Protein AF-A0A5C9EPW8-F1 (afdb_monomer_lite)

Structure (mmCIF, N/CA/C/O backbone):
data_AF-A0A5C9EPW8-F1
#
_entry.id   AF-A0A5C9EPW8-F1
#
loop_
_atom_site.group_PDB
_atom_site.id
_atom_site.type_symbol
_atom_site.label_atom_id
_atom_site.label_alt_id
_atom_site.label_comp_id
_atom_site.label_asym_id
_atom_site.label_entity_id
_atom_site.label_seq_id
_atom_site.pdbx_PDB_ins_code
_atom_site.Cartn_x
_atom_site.Cartn_y
_atom_site.Cartn_z
_atom_site.occupancy
_atom_site.B_iso_or_equiv
_atom_site.auth_seq_id
_atom_site.auth_comp_id
_atom_site.auth_asym_id
_atom_site.auth_atom_id
_atom_site.pdbx_PDB_model_num
ATOM 1 N N . MET A 1 1 ? -35.204 -8.820 9.654 1.00 43.22 1 MET A N 1
ATOM 2 C CA . MET A 1 1 ? -34.013 -7.962 9.476 1.00 43.22 1 MET A CA 1
ATOM 3 C C . MET A 1 1 ? -32.838 -8.875 9.169 1.00 43.22 1 MET A C 1
ATOM 5 O O . MET A 1 1 ? -32.432 -9.630 10.043 1.00 43.22 1 MET A O 1
ATOM 9 N N . GLY A 1 2 ? -32.407 -8.935 7.906 1.00 54.31 2 GLY A N 1
ATOM 10 C CA . GLY A 1 2 ? -31.313 -9.817 7.490 1.00 54.31 2 GLY A CA 1
ATOM 11 C C . GLY A 1 2 ? -30.007 -9.382 8.147 1.00 54.31 2 GLY A C 1
ATOM 12 O O . GLY A 1 2 ? -29.703 -8.193 8.170 1.00 54.31 2 GLY A O 1
ATOM 13 N N . LYS A 1 3 ? -29.257 -10.325 8.724 1.00 59.38 3 LYS A N 1
ATOM 14 C CA . LYS A 1 3 ? -27.911 -10.048 9.230 1.00 59.38 3 LYS A CA 1
ATOM 15 C C . LYS A 1 3 ? -27.045 -9.636 8.037 1.00 59.38 3 LYS A C 1
ATOM 17 O O . LYS A 1 3 ? -26.898 -10.416 7.099 1.00 59.38 3 LYS A O 1
ATOM 22 N N . ASN A 1 4 ? -26.500 -8.421 8.063 1.00 68.56 4 ASN A N 1
ATOM 23 C CA . ASN A 1 4 ? -25.440 -8.027 7.141 1.00 68.56 4 ASN A CA 1
ATOM 24 C C . ASN A 1 4 ? -24.235 -8.942 7.402 1.00 68.56 4 ASN A C 1
ATOM 26 O O . ASN A 1 4 ? -23.519 -8.762 8.382 1.00 68.56 4 ASN A O 1
ATOM 30 N N . ASN A 1 5 ? -24.034 -9.943 6.547 1.00 75.19 5 ASN A N 1
ATOM 31 C CA . ASN A 1 5 ? -22.929 -10.899 6.637 1.00 75.19 5 ASN A CA 1
ATOM 32 C C . ASN A 1 5 ? -21.669 -10.344 5.954 1.00 75.19 5 ASN A C 1
ATOM 34 O O . ASN A 1 5 ? -21.104 -10.983 5.071 1.00 75.19 5 ASN A O 1
ATOM 38 N N . ILE A 1 6 ? -21.240 -9.138 6.332 1.00 87.50 6 ILE A N 1
ATOM 39 C CA . ILE A 1 6 ? -19.942 -8.616 5.901 1.00 87.50 6 ILE A CA 1
ATOM 40 C C . ILE A 1 6 ? -18.891 -9.173 6.864 1.00 87.50 6 ILE A C 1
ATOM 42 O O . ILE A 1 6 ? -18.940 -8.916 8.064 1.00 87.50 6 ILE A O 1
ATOM 46 N N . ASN A 1 7 ? -17.966 -9.973 6.340 1.00 91.00 7 ASN A N 1
ATOM 47 C CA . ASN A 1 7 ? -16.877 -10.596 7.087 1.00 91.00 7 ASN A CA 1
ATOM 48 C C . ASN A 1 7 ? -15.526 -10.294 6.416 1.00 91.00 7 ASN A C 1
ATOM 50 O O . ASN A 1 7 ? -15.465 -9.607 5.394 1.00 91.00 7 ASN A O 1
ATOM 54 N N . ILE A 1 8 ? -14.438 -10.810 6.989 1.00 91.69 8 ILE A N 1
ATOM 55 C CA . ILE A 1 8 ? -13.083 -10.565 6.481 1.00 91.69 8 ILE A CA 1
ATOM 56 C C . ILE A 1 8 ? -12.884 -11.069 5.042 1.00 91.69 8 ILE A C 1
ATOM 58 O O . ILE A 1 8 ? -12.244 -10.388 4.246 1.00 91.69 8 ILE A O 1
ATOM 62 N N . GLU A 1 9 ? -13.494 -12.200 4.677 1.00 94.25 9 GLU A N 1
ATOM 63 C CA . GLU A 1 9 ? -13.401 -12.766 3.326 1.00 94.25 9 GLU A CA 1
ATOM 64 C C . GLU A 1 9 ? -14.088 -11.878 2.287 1.00 94.25 9 GLU A C 1
ATOM 66 O O . GLU A 1 9 ? -13.581 -11.724 1.179 1.00 94.25 9 GLU A O 1
ATOM 71 N N . PHE A 1 10 ? -15.199 -11.229 2.644 1.00 95.19 10 PHE A N 1
ATOM 72 C CA . PHE A 1 10 ? -15.864 -10.273 1.759 1.00 95.19 10 PHE A CA 1
ATOM 73 C C . PHE A 1 10 ? -14.954 -9.077 1.444 1.00 95.19 10 PHE A C 1
ATOM 75 O O . PHE A 1 10 ? -14.789 -8.713 0.281 1.00 95.19 10 PHE A O 1
ATOM 82 N N . PHE A 1 11 ? -14.303 -8.500 2.460 1.00 94.56 11 PHE A N 1
ATOM 83 C CA . PHE A 1 11 ? -13.345 -7.410 2.256 1.00 94.56 11 PHE A CA 1
ATOM 84 C C . PHE A 1 11 ? -12.108 -7.861 1.478 1.00 94.56 11 PHE A C 1
ATOM 86 O O . PHE A 1 11 ? -11.679 -7.157 0.565 1.00 94.56 11 PHE A O 1
ATOM 93 N N . ARG A 1 12 ? -11.568 -9.050 1.775 1.00 95.88 12 ARG A N 1
ATOM 94 C CA . ARG A 1 12 ? -10.467 -9.634 1.000 1.00 95.88 12 ARG A CA 1
ATOM 95 C C . ARG A 1 12 ? -10.854 -9.783 -0.470 1.00 95.88 12 ARG A C 1
ATOM 97 O O . ARG A 1 12 ? -10.098 -9.365 -1.340 1.00 95.88 12 ARG A O 1
ATOM 104 N N . GLY A 1 13 ? -12.050 -10.306 -0.736 1.00 97.50 13 GLY A N 1
ATOM 105 C CA . GLY A 1 13 ? -12.609 -10.450 -2.078 1.00 97.50 13 GLY A CA 1
ATOM 106 C C . GLY A 1 13 ? -12.738 -9.120 -2.820 1.00 97.50 13 GLY A C 1
ATOM 107 O O . GLY A 1 13 ? -12.400 -9.056 -4.000 1.00 97.50 13 GLY A O 1
ATOM 108 N N . ILE A 1 14 ? -13.140 -8.044 -2.131 1.00 96.88 14 ILE A N 1
ATOM 109 C CA . ILE A 1 14 ? -13.138 -6.693 -2.709 1.00 96.88 14 ILE A CA 1
ATOM 110 C C . ILE A 1 14 ? -11.724 -6.318 -3.158 1.00 96.88 14 ILE A C 1
ATOM 112 O O . ILE A 1 14 ? -11.540 -6.012 -4.333 1.00 96.88 14 ILE A O 1
ATOM 116 N N . ILE A 1 15 ? -10.724 -6.393 -2.274 1.00 97.06 15 ILE A N 1
ATOM 117 C CA . ILE A 1 15 ? -9.348 -5.986 -2.606 1.00 97.06 15 ILE A CA 1
ATOM 118 C C . ILE A 1 15 ? -8.745 -6.845 -3.732 1.00 97.06 15 ILE A C 1
ATOM 120 O O . ILE A 1 15 ? -8.080 -6.324 -4.627 1.00 97.06 15 ILE A O 1
ATOM 124 N N . GLU A 1 16 ? -9.031 -8.148 -3.738 1.00 97.88 16 GLU A N 1
ATOM 125 C CA . GLU A 1 16 ? -8.640 -9.080 -4.806 1.00 97.88 16 GLU A CA 1
ATOM 126 C C . GLU A 1 16 ? -9.326 -8.784 -6.152 1.00 97.88 16 GLU A C 1
ATOM 128 O O . GLU A 1 16 ? -8.807 -9.149 -7.208 1.00 97.88 16 GLU A O 1
ATOM 133 N N . SER A 1 17 ? -10.487 -8.125 -6.143 1.00 97.44 17 SER A N 1
ATOM 134 C CA . SER A 1 17 ? -11.239 -7.784 -7.356 1.00 97.44 17 SER A CA 1
ATOM 135 C C . SER A 1 17 ? -10.865 -6.432 -7.973 1.00 97.44 17 SER A C 1
ATOM 137 O O . SER A 1 17 ? -11.150 -6.224 -9.152 1.00 97.44 17 SER A O 1
AT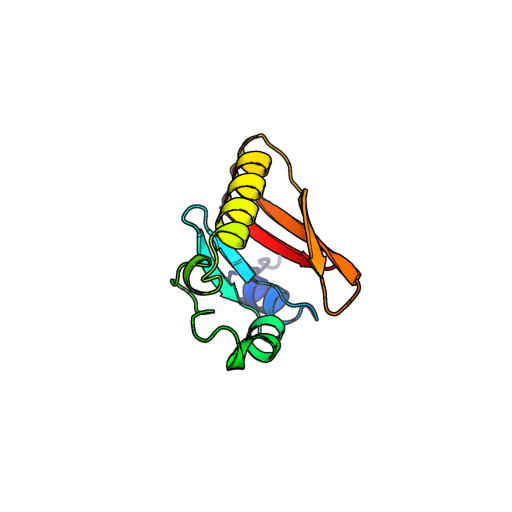OM 139 N N . ILE A 1 18 ? -10.218 -5.533 -7.219 1.00 96.38 18 ILE A N 1
ATOM 140 C CA . ILE A 1 18 ? -9.822 -4.202 -7.704 1.00 96.38 18 ILE A CA 1
ATOM 141 C C . ILE A 1 18 ? -8.783 -4.356 -8.825 1.00 96.38 18 ILE A C 1
ATOM 143 O O . ILE A 1 18 ? -7.719 -4.908 -8.548 1.00 96.38 18 ILE A O 1
ATOM 147 N N . PRO A 1 19 ? -9.031 -3.849 -10.051 1.00 95.06 19 PRO A N 1
ATOM 148 C CA . PRO A 1 19 ? -8.128 -3.979 -11.197 1.00 95.06 19 PRO A CA 1
ATOM 149 C C . PRO A 1 19 ? -6.959 -2.982 -11.140 1.00 95.06 19 PRO A C 1
ATOM 151 O O . PRO A 1 19 ? -6.744 -2.203 -12.063 1.00 95.06 19 PRO A O 1
ATOM 154 N N . ALA A 1 20 ? -6.234 -2.992 -10.026 1.00 93.12 20 ALA A N 1
ATOM 155 C CA . ALA A 1 20 ? -5.032 -2.208 -9.774 1.00 93.12 20 ALA A CA 1
ATOM 156 C C . ALA A 1 20 ? -4.119 -2.983 -8.819 1.00 93.12 20 ALA A C 1
A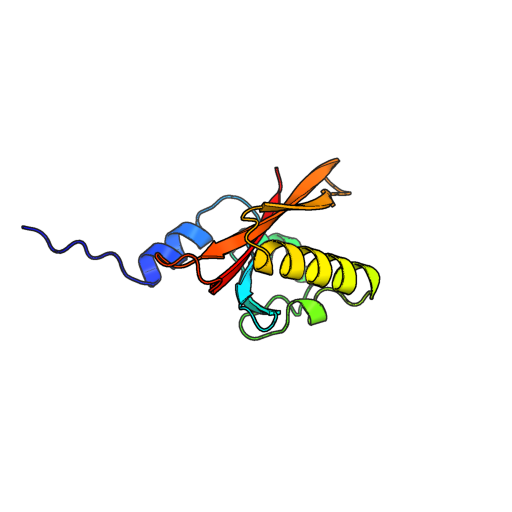TOM 158 O O . ALA A 1 20 ? -4.591 -3.832 -8.060 1.00 93.12 20 ALA A O 1
ATOM 159 N N . GLU A 1 21 ? -2.822 -2.702 -8.827 1.00 94.19 21 GLU A N 1
ATOM 160 C CA . GLU A 1 21 ? -1.870 -3.346 -7.929 1.00 94.19 21 GLU A CA 1
ATOM 161 C C . GLU A 1 21 ? -1.980 -2.768 -6.517 1.00 94.19 21 GLU A C 1
ATOM 163 O O . GLU A 1 21 ? -1.505 -1.668 -6.244 1.00 94.19 21 GLU A O 1
ATOM 168 N N . ILE A 1 22 ? -2.594 -3.528 -5.607 1.00 96.38 22 ILE A N 1
ATOM 169 C CA . ILE A 1 22 ? -2.792 -3.120 -4.213 1.00 96.38 22 ILE A CA 1
ATOM 170 C C . ILE A 1 22 ? -1.959 -4.006 -3.292 1.00 96.38 22 ILE A C 1
ATOM 172 O O . ILE A 1 22 ? -2.101 -5.234 -3.285 1.00 96.38 22 ILE A O 1
ATOM 176 N N . VAL A 1 23 ? -1.126 -3.366 -2.469 1.00 96.88 23 VAL A N 1
ATOM 177 C CA . VAL A 1 23 ? -0.348 -4.008 -1.403 1.00 96.88 23 VAL A CA 1
ATOM 178 C C . VAL A 1 23 ? -0.676 -3.319 -0.083 1.00 96.88 23 VAL A C 1
ATOM 180 O O . VAL A 1 23 ? -0.373 -2.144 0.094 1.00 96.88 23 VAL A O 1
ATOM 183 N N . ILE A 1 24 ? -1.314 -4.046 0.833 1.00 97.94 24 ILE A N 1
ATOM 184 C CA . ILE A 1 24 ? -1.685 -3.573 2.169 1.00 97.94 24 ILE A CA 1
ATOM 185 C C . ILE A 1 24 ? -0.576 -3.950 3.144 1.00 97.94 24 ILE A C 1
ATOM 187 O O . ILE A 1 24 ? -0.142 -5.104 3.186 1.00 97.94 24 ILE A O 1
ATOM 191 N N . ILE A 1 25 ? -0.131 -2.979 3.932 1.00 98.50 25 ILE A N 1
ATOM 192 C CA . ILE A 1 25 ? 1.036 -3.075 4.804 1.00 98.50 25 ILE A CA 1
ATOM 193 C C . ILE A 1 25 ? 0.657 -2.582 6.203 1.00 98.50 25 ILE A C 1
ATOM 195 O O . ILE A 1 25 ? -0.040 -1.578 6.338 1.00 98.50 25 ILE A O 1
ATOM 199 N N . ASP A 1 26 ? 1.093 -3.290 7.244 1.00 98.38 26 ASP A N 1
ATOM 200 C CA . ASP A 1 26 ? 0.860 -2.904 8.636 1.00 98.38 26 ASP A CA 1
ATOM 201 C C . ASP A 1 26 ? 1.823 -1.801 9.121 1.00 98.38 26 ASP A C 1
ATOM 203 O O . ASP A 1 26 ? 2.767 -1.389 8.442 1.00 98.38 26 ASP A O 1
ATOM 207 N N . ASN A 1 27 ? 1.610 -1.343 10.353 1.00 98.00 27 ASN A N 1
ATOM 208 C CA . ASN A 1 27 ? 2.451 -0.332 11.002 1.00 98.00 27 ASN A CA 1
ATOM 209 C C . ASN A 1 27 ? 3.901 -0.779 11.275 1.00 98.00 27 ASN A C 1
ATOM 211 O O . ASN A 1 27 ? 4.740 0.058 11.601 1.00 98.00 27 ASN A O 1
ATOM 215 N N . ASN A 1 28 ? 4.199 -2.078 11.165 1.00 97.81 28 ASN A N 1
ATOM 216 C CA . ASN A 1 28 ? 5.544 -2.648 11.280 1.00 97.81 28 ASN A CA 1
ATOM 217 C C . ASN A 1 28 ? 6.174 -2.900 9.901 1.00 97.81 28 ASN A C 1
ATOM 219 O O . ASN A 1 28 ? 7.166 -3.627 9.795 1.00 97.81 28 ASN A O 1
ATOM 223 N N . HIS A 1 29 ? 5.596 -2.325 8.844 1.00 97.56 29 HIS A N 1
ATOM 224 C CA . HIS A 1 29 ? 6.036 -2.479 7.465 1.00 97.56 29 HIS A CA 1
ATOM 225 C C . HIS A 1 29 ? 6.007 -3.932 6.970 1.00 97.56 29 HIS A C 1
ATOM 227 O O . HIS A 1 29 ? 6.820 -4.314 6.120 1.00 97.56 29 HIS A O 1
ATOM 233 N N . LYS A 1 30 ? 5.086 -4.752 7.492 1.00 98.19 30 LYS A N 1
ATOM 234 C CA . LYS A 1 30 ? 4.825 -6.120 7.032 1.00 98.19 30 LYS A CA 1
ATOM 235 C C . LYS A 1 30 ? 3.630 -6.161 6.098 1.00 98.19 30 LYS A C 1
ATOM 237 O O . LYS A 1 30 ? 2.600 -5.547 6.353 1.00 98.19 30 LYS A O 1
ATOM 242 N N . ILE A 1 31 ? 3.761 -6.926 5.025 1.00 98.12 31 ILE A N 1
ATOM 243 C CA . ILE A 1 31 ? 2.702 -7.126 4.042 1.00 98.12 31 ILE A CA 1
ATOM 244 C C . ILE A 1 31 ? 1.581 -7.933 4.700 1.00 98.12 31 ILE A C 1
ATOM 246 O O . ILE A 1 31 ? 1.800 -9.054 5.157 1.00 98.12 31 ILE A O 1
ATOM 250 N N . LEU A 1 32 ? 0.378 -7.370 4.728 1.00 97.38 32 LEU A N 1
ATOM 251 C CA . LEU A 1 32 ? -0.840 -8.058 5.151 1.00 97.38 32 LEU A CA 1
ATOM 252 C C . LEU A 1 32 ? -1.515 -8.760 3.977 1.00 97.38 32 LEU A C 1
ATOM 254 O O . LEU A 1 32 ? -2.048 -9.850 4.144 1.00 97.38 32 LEU A O 1
ATOM 258 N N . LEU A 1 33 ? -1.493 -8.132 2.799 1.00 97.31 33 LEU A N 1
ATOM 259 C CA . LEU A 1 33 ? -2.074 -8.671 1.575 1.00 97.31 33 LEU A CA 1
ATOM 260 C C . LEU A 1 33 ? -1.444 -8.003 0.354 1.00 97.31 33 LEU A C 1
ATOM 262 O O . LEU A 1 33 ? -1.301 -6.786 0.321 1.00 97.31 33 LEU A O 1
ATOM 266 N N . ALA A 1 34 ? -1.135 -8.787 -0.673 1.00 96.94 34 ALA A N 1
ATOM 267 C CA . ALA A 1 34 ? -0.898 -8.293 -2.025 1.00 96.94 34 ALA A CA 1
ATOM 268 C C . ALA A 1 34 ? -1.955 -8.922 -2.934 1.00 96.94 34 ALA A C 1
ATOM 270 O O . ALA A 1 34 ? -2.067 -10.151 -2.983 1.00 96.94 34 ALA A O 1
ATOM 271 N N . ASN A 1 35 ? -2.753 -8.098 -3.611 1.00 97.38 35 ASN A N 1
ATOM 272 C CA . ASN A 1 35 ? -3.840 -8.614 -4.435 1.00 97.38 35 ASN A CA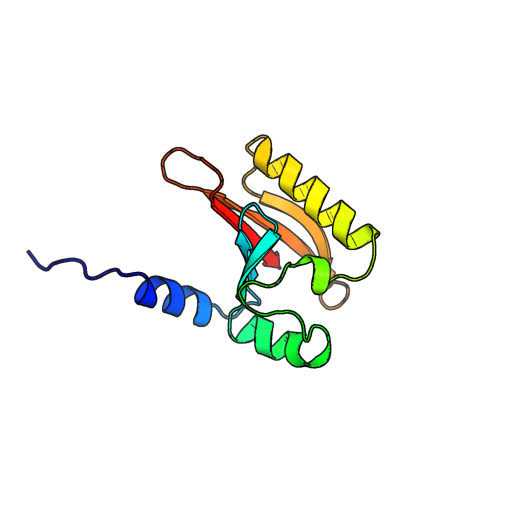 1
ATOM 273 C C . ASN A 1 35 ? -3.311 -9.345 -5.681 1.00 97.38 35 ASN A C 1
ATOM 275 O O . ASN A 1 35 ? -2.120 -9.299 -6.002 1.00 97.38 35 ASN A O 1
ATOM 279 N N . LYS A 1 36 ? -4.188 -10.062 -6.391 1.00 97.06 36 LYS A N 1
ATOM 280 C CA . LYS A 1 36 ? -3.811 -10.845 -7.576 1.00 97.06 36 LYS A CA 1
ATOM 281 C C . LYS A 1 36 ? -3.074 -10.014 -8.629 1.00 97.06 36 LYS A C 1
ATOM 283 O O . LYS A 1 36 ? -2.063 -10.484 -9.129 1.00 97.06 36 LYS A O 1
ATOM 288 N N . PHE A 1 37 ? -3.487 -8.768 -8.866 1.00 96.38 37 PHE A N 1
ATOM 289 C CA . PHE A 1 37 ? -2.851 -7.888 -9.849 1.00 96.38 37 PHE A CA 1
ATOM 290 C C . PHE A 1 37 ? -1.421 -7.514 -9.437 1.00 96.38 37 PHE A C 1
ATOM 292 O O . PHE A 1 37 ? -0.499 -7.640 -10.241 1.00 96.38 37 PHE A O 1
ATOM 299 N N . ALA A 1 38 ? -1.198 -7.158 -8.165 1.00 95.25 38 ALA A N 1
ATOM 300 C CA . ALA A 1 38 ? 0.146 -6.907 -7.645 1.00 95.25 38 ALA A CA 1
ATOM 301 C C . ALA A 1 38 ? 1.031 -8.163 -7.725 1.00 95.25 38 ALA A C 1
ATOM 303 O O . ALA A 1 38 ? 2.181 -8.093 -8.158 1.00 95.25 38 ALA A O 1
ATOM 304 N N . ARG A 1 39 ? 0.499 -9.331 -7.344 1.00 95.44 39 ARG A N 1
ATOM 305 C CA . ARG A 1 39 ? 1.244 -10.599 -7.412 1.00 95.44 39 ARG A CA 1
ATOM 306 C C . ARG A 1 39 ? 1.598 -10.987 -8.843 1.00 95.44 39 ARG A C 1
ATOM 308 O O . ARG A 1 39 ? 2.717 -11.428 -9.073 1.00 95.44 39 ARG A O 1
ATOM 315 N N . GLU A 1 40 ? 0.680 -10.820 -9.789 1.00 95.25 40 GLU A N 1
ATOM 316 C CA . GLU A 1 40 ? 0.917 -11.096 -11.208 1.00 95.25 40 GLU A CA 1
ATOM 317 C C . GLU A 1 40 ? 2.010 -10.176 -11.761 1.00 95.25 40 GLU A C 1
ATOM 319 O O . GLU A 1 40 ? 3.020 -10.675 -12.272 1.00 95.25 40 GLU A O 1
ATOM 324 N N . LYS A 1 41 ? 1.873 -8.856 -11.567 1.00 92.69 41 LYS A N 1
ATOM 325 C CA . LYS A 1 41 ? 2.835 -7.855 -12.050 1.00 92.69 41 LYS A CA 1
ATOM 326 C C . LYS A 1 41 ? 4.236 -8.056 -11.475 1.00 92.69 41 LYS A C 1
ATOM 328 O O . LYS A 1 41 ? 5.221 -8.015 -12.209 1.00 92.69 41 LYS A O 1
ATOM 333 N N . TYR A 1 42 ? 4.337 -8.283 -10.167 1.00 91.69 42 TYR A N 1
ATOM 334 C CA . TYR A 1 42 ? 5.622 -8.319 -9.465 1.00 91.69 42 TYR A CA 1
ATOM 335 C C . TYR A 1 42 ? 6.173 -9.733 -9.229 1.00 91.69 42 TYR A C 1
ATOM 337 O O . TYR A 1 42 ? 7.211 -9.883 -8.582 1.00 91.69 42 TYR A O 1
ATOM 345 N N . SER A 1 43 ? 5.525 -10.768 -9.776 1.00 89.62 43 SER A N 1
ATOM 346 C CA . SER A 1 43 ? 5.885 -12.188 -9.607 1.00 89.62 43 SER A CA 1
ATOM 347 C C . SER A 1 43 ? 7.373 -12.482 -9.837 1.00 89.62 43 SER A C 1
ATOM 349 O O . SER A 1 43 ? 7.991 -13.207 -9.057 1.00 89.62 43 SER A O 1
ATOM 351 N N . ASN A 1 44 ? 7.961 -11.881 -10.873 1.00 89.19 44 ASN A N 1
ATOM 352 C CA . ASN A 1 44 ? 9.362 -12.092 -11.245 1.00 89.19 44 ASN A CA 1
ATOM 353 C C . ASN A 1 44 ? 10.328 -11.109 -10.568 1.00 89.19 44 ASN A C 1
ATOM 355 O O . ASN A 1 44 ? 11.471 -11.461 -10.283 1.00 89.19 44 ASN A O 1
ATOM 359 N N . SER A 1 45 ? 9.893 -9.870 -10.328 1.00 87.56 45 SER A N 1
ATOM 360 C CA . SER A 1 45 ? 10.763 -8.784 -9.862 1.00 87.56 45 SER A CA 1
ATOM 361 C C . SER A 1 45 ? 10.821 -8.657 -8.338 1.00 87.56 45 SER A C 1
ATOM 363 O O . SER A 1 45 ? 11.795 -8.126 -7.810 1.00 87.56 45 SER A O 1
ATOM 365 N N . SER A 1 46 ? 9.819 -9.168 -7.617 1.00 89.75 46 SER A N 1
ATOM 366 C CA . SER A 1 46 ? 9.721 -9.089 -6.155 1.00 89.75 46 SER A CA 1
ATOM 367 C C . SER A 1 46 ? 9.283 -10.427 -5.547 1.00 89.75 46 SER A C 1
ATOM 369 O O . SER A 1 46 ? 8.182 -10.541 -5.010 1.00 89.75 46 SER A O 1
ATOM 371 N N . PRO A 1 47 ? 10.155 -11.454 -5.530 1.00 89.06 47 PRO A N 1
ATOM 372 C CA . PRO A 1 47 ? 9.826 -12.769 -4.963 1.00 89.06 47 PRO A CA 1
ATOM 373 C C . PRO A 1 47 ? 9.474 -12.728 -3.464 1.00 89.06 47 PRO A C 1
ATOM 375 O O . PRO A 1 47 ? 8.896 -13.683 -2.938 1.00 89.06 47 PRO A O 1
ATOM 378 N N . GLN A 1 48 ? 9.828 -11.632 -2.782 1.00 93.38 48 GLN A N 1
ATOM 379 C CA . GLN A 1 48 ? 9.536 -11.373 -1.372 1.00 93.38 48 GLN A CA 1
ATOM 380 C C . GLN A 1 48 ? 8.163 -10.730 -1.128 1.00 93.38 48 GLN A C 1
ATOM 382 O O . GLN A 1 48 ? 7.805 -10.563 0.038 1.00 93.38 48 GLN A O 1
ATOM 387 N N . LEU A 1 49 ? 7.391 -10.413 -2.178 1.00 95.00 49 LEU A N 1
ATOM 388 C CA . LEU A 1 49 ? 6.032 -9.874 -2.075 1.00 95.00 49 LEU A CA 1
ATOM 389 C C . LEU A 1 49 ? 5.064 -10.968 -1.596 1.00 95.00 49 LEU A C 1
ATOM 391 O O . LEU A 1 49 ? 4.365 -11.611 -2.378 1.00 95.00 49 LEU A O 1
ATOM 395 N N . ARG A 1 50 ? 5.091 -11.233 -0.290 1.00 93.75 50 ARG A N 1
ATOM 396 C CA . ARG A 1 50 ? 4.342 -12.299 0.383 1.00 93.75 50 ARG A CA 1
ATOM 397 C C . ARG A 1 50 ? 3.844 -11.800 1.730 1.00 93.75 50 ARG A C 1
ATOM 399 O O . ARG A 1 50 ? 4.524 -11.018 2.387 1.00 93.75 50 ARG A O 1
ATOM 406 N N . GLU A 1 51 ? 2.678 -12.278 2.148 1.00 95.94 51 GLU A N 1
ATOM 407 C CA . GLU A 1 51 ? 2.108 -11.943 3.455 1.00 95.94 51 GLU A CA 1
ATOM 408 C C . GLU A 1 51 ? 3.087 -12.314 4.589 1.00 95.94 51 GLU A C 1
ATOM 410 O O . GLU A 1 51 ? 3.750 -13.351 4.546 1.00 95.94 51 GLU A O 1
ATOM 415 N N . GLY A 1 52 ? 3.218 -11.432 5.580 1.00 96.81 52 GLY A N 1
ATOM 416 C CA . GLY A 1 52 ? 4.137 -11.555 6.714 1.00 96.81 52 GLY A CA 1
ATOM 417 C C . GLY A 1 52 ? 5.562 -11.048 6.461 1.00 96.81 52 GLY A C 1
ATOM 418 O O . GLY A 1 52 ? 6.249 -10.684 7.422 1.00 96.81 52 GLY A O 1
ATOM 419 N N . ASN A 1 53 ? 6.004 -10.961 5.203 1.00 97.00 53 ASN A N 1
ATOM 420 C CA . ASN A 1 53 ? 7.307 -10.387 4.874 1.00 97.00 53 ASN A CA 1
ATOM 421 C C . ASN A 1 53 ? 7.306 -8.867 5.040 1.00 97.00 53 ASN A C 1
ATOM 423 O O . ASN A 1 53 ? 6.285 -8.204 4.865 1.00 97.00 53 ASN A O 1
ATOM 427 N N . SER A 1 54 ? 8.480 -8.297 5.317 1.00 96.50 54 SER A N 1
ATOM 428 C CA . SER A 1 54 ? 8.637 -6.845 5.282 1.00 96.50 54 SER A CA 1
ATOM 429 C C . SER A 1 54 ? 8.604 -6.325 3.844 1.00 96.50 54 SER A C 1
ATOM 431 O O . SER A 1 54 ? 9.275 -6.881 2.971 1.00 96.50 54 SER A O 1
ATOM 433 N N . ILE A 1 55 ? 7.908 -5.211 3.602 1.00 95.38 55 ILE A N 1
ATOM 434 C CA . ILE A 1 55 ? 7.935 -4.525 2.301 1.00 95.38 55 ILE A CA 1
ATOM 435 C C . ILE A 1 55 ? 9.360 -4.090 1.922 1.00 95.38 55 ILE A C 1
ATOM 437 O O . ILE A 1 55 ? 9.743 -4.123 0.755 1.00 95.38 55 ILE A O 1
ATOM 441 N N . PHE A 1 56 ? 10.211 -3.801 2.910 1.00 95.31 56 PHE A N 1
ATOM 442 C CA . PHE A 1 56 ? 11.617 -3.462 2.694 1.00 95.31 56 PHE A CA 1
ATOM 443 C C . PHE A 1 56 ? 12.443 -4.618 2.116 1.00 95.31 56 PHE A C 1
ATOM 445 O O . PHE A 1 56 ? 13.469 -4.376 1.486 1.00 95.31 56 PHE A O 1
ATOM 452 N N . ALA A 1 57 ? 11.986 -5.869 2.250 1.00 92.44 57 ALA A N 1
ATOM 453 C CA . ALA A 1 57 ? 12.608 -7.006 1.572 1.00 92.44 57 ALA A CA 1
ATOM 454 C C . ALA A 1 57 ? 12.339 -7.006 0.053 1.00 92.44 57 ALA A C 1
ATOM 456 O O . ALA A 1 57 ? 13.098 -7.619 -0.702 1.00 92.44 57 ALA A O 1
ATOM 457 N N . CYS A 1 58 ? 11.285 -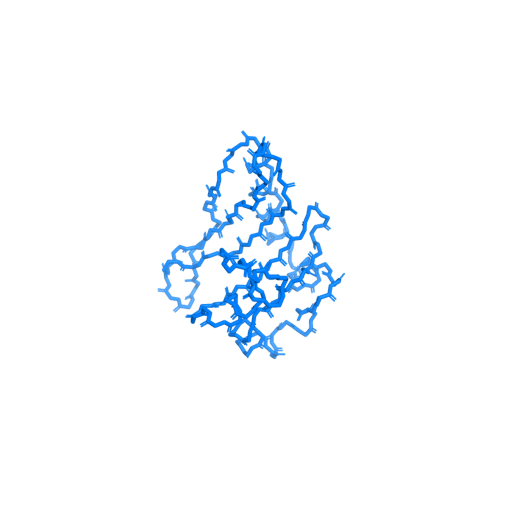6.314 -0.398 1.00 89.94 58 CYS A N 1
ATOM 458 C CA . CYS A 1 58 ? 10.968 -6.121 -1.816 1.00 89.94 58 CYS A CA 1
ATOM 459 C C . CYS A 1 58 ? 11.780 -4.969 -2.430 1.00 89.94 58 CYS A C 1
ATOM 461 O O . CYS A 1 58 ? 12.161 -5.032 -3.595 1.00 89.94 58 CYS A O 1
ATOM 463 N N . HIS A 1 59 ? 12.128 -3.953 -1.638 1.00 85.94 59 HIS A N 1
ATOM 464 C CA . HIS A 1 59 ? 12.902 -2.799 -2.094 1.00 85.94 59 HIS A CA 1
ATOM 465 C C . HIS A 1 59 ? 14.328 -2.857 -1.555 1.00 85.94 59 HIS A C 1
ATOM 467 O O . HIS A 1 59 ? 14.576 -2.429 -0.447 1.00 85.94 59 HIS A O 1
ATOM 473 N N . LYS A 1 60 ? 15.310 -3.353 -2.308 1.00 82.38 60 LYS A N 1
ATOM 474 C CA . LYS A 1 60 ? 16.677 -3.523 -1.764 1.00 82.38 60 LYS A CA 1
ATOM 475 C C . LYS A 1 60 ? 17.518 -2.241 -1.689 1.00 82.38 60 LYS A C 1
ATOM 477 O O . LYS A 1 60 ? 18.640 -2.294 -1.197 1.00 82.38 60 LYS A O 1
ATOM 482 N N . ASN A 1 61 ? 17.021 -1.120 -2.209 1.00 90.19 61 ASN A N 1
ATOM 483 C CA . ASN A 1 61 ? 17.762 0.139 -2.231 1.00 90.19 61 ASN A CA 1
ATOM 484 C C . ASN A 1 61 ? 17.309 1.080 -1.098 1.00 90.19 61 ASN A C 1
ATOM 486 O O . ASN A 1 61 ? 16.126 1.152 -0.760 1.00 90.19 61 ASN A O 1
ATOM 490 N N . GLU A 1 62 ? 18.264 1.825 -0.546 1.00 92.75 62 GLU A N 1
ATOM 491 C CA . GLU A 1 62 ? 18.059 2.724 0.597 1.00 92.75 62 GLU A CA 1
ATOM 492 C C . GLU A 1 62 ? 17.124 3.898 0.271 1.00 92.75 62 GLU A C 1
ATOM 494 O O . GLU A 1 62 ? 16.317 4.316 1.099 1.00 92.75 62 GLU A O 1
ATOM 499 N N . LYS A 1 63 ? 17.153 4.389 -0.974 1.00 93.50 63 LYS A N 1
ATOM 500 C CA . LYS A 1 63 ? 16.285 5.486 -1.421 1.00 93.50 63 LYS A CA 1
ATOM 501 C C . LYS A 1 63 ? 14.803 5.118 -1.296 1.00 93.50 63 LYS A C 1
ATOM 503 O O . LYS A 1 63 ? 14.024 5.909 -0.775 1.00 93.50 63 LYS A O 1
ATOM 508 N N . SER A 1 64 ? 14.412 3.923 -1.734 1.00 91.81 64 SER A N 1
ATOM 509 C CA . SER A 1 64 ? 13.044 3.411 -1.610 1.00 91.81 64 SER A CA 1
ATOM 510 C C . SER A 1 64 ? 12.637 3.242 -0.146 1.00 91.81 64 SER A C 1
ATOM 512 O O . SER A 1 64 ? 11.511 3.578 0.211 1.00 91.81 64 SER A O 1
ATOM 514 N N . HIS A 1 65 ? 13.550 2.787 0.720 1.00 94.88 65 HIS A N 1
ATOM 515 C CA . HIS A 1 65 ? 13.284 2.692 2.161 1.00 94.88 65 HIS A CA 1
ATOM 516 C C . HIS A 1 65 ? 12.997 4.059 2.769 1.00 94.88 65 HIS A C 1
ATOM 518 O O . HIS A 1 65 ? 12.010 4.206 3.487 1.00 94.88 65 HIS A O 1
ATOM 524 N N . GLN A 1 66 ? 13.832 5.054 2.464 1.00 96.56 66 GLN A N 1
ATOM 525 C CA . GLN A 1 66 ? 13.673 6.408 2.984 1.00 96.56 66 GLN A CA 1
ATOM 526 C C . GLN A 1 66 ? 12.365 7.040 2.509 1.00 96.56 66 GLN A C 1
ATOM 528 O O . GLN A 1 66 ? 11.675 7.704 3.276 1.00 96.56 66 GLN A O 1
ATOM 533 N N . ILE A 1 67 ? 12.012 6.813 1.246 1.00 95.94 67 ILE A N 1
ATOM 534 C CA . ILE A 1 67 ? 10.765 7.278 0.649 1.00 95.94 67 ILE A CA 1
ATOM 535 C C . ILE A 1 67 ? 9.547 6.717 1.407 1.00 95.94 67 ILE A C 1
ATOM 537 O O . ILE A 1 67 ? 8.682 7.490 1.821 1.00 95.94 67 ILE A O 1
ATOM 541 N N . ILE A 1 68 ? 9.504 5.399 1.639 1.00 96.38 68 ILE A N 1
ATOM 542 C CA . ILE A 1 68 ? 8.414 4.750 2.385 1.00 96.38 68 ILE A CA 1
ATOM 543 C C . ILE A 1 68 ? 8.359 5.273 3.825 1.00 96.38 68 ILE A C 1
ATOM 545 O O . ILE A 1 68 ? 7.283 5.621 4.306 1.00 96.38 68 ILE A O 1
ATOM 549 N N . GLN A 1 69 ? 9.505 5.372 4.507 1.00 97.31 69 GLN A N 1
ATOM 550 C CA . GLN A 1 69 ? 9.574 5.857 5.890 1.00 97.31 69 GLN A CA 1
ATOM 551 C C . GLN A 1 69 ? 9.105 7.310 6.016 1.00 97.31 69 GLN A C 1
ATOM 553 O O . GLN A 1 69 ? 8.268 7.610 6.863 1.00 97.31 69 GLN A O 1
ATOM 558 N N . ASN A 1 70 ? 9.564 8.198 5.130 1.00 98.06 70 ASN A N 1
ATOM 559 C CA . ASN A 1 70 ? 9.139 9.597 5.116 1.00 98.06 70 ASN A CA 1
ATOM 560 C C . ASN A 1 70 ? 7.627 9.716 4.898 1.00 98.06 70 ASN A C 1
ATOM 562 O O . ASN A 1 70 ? 6.956 10.469 5.600 1.00 98.06 70 ASN A O 1
ATOM 566 N N . ALA A 1 71 ? 7.076 8.961 3.945 1.00 98.19 71 ALA A N 1
ATOM 567 C CA . ALA A 1 71 ? 5.641 8.966 3.693 1.00 98.19 71 ALA A CA 1
ATOM 568 C C . ALA A 1 71 ? 4.845 8.399 4.883 1.00 98.19 71 ALA A C 1
ATOM 570 O O . ALA A 1 71 ? 3.796 8.941 5.238 1.00 98.19 71 ALA A O 1
ATOM 571 N N . TYR A 1 72 ? 5.371 7.368 5.548 1.00 98.31 72 TYR A N 1
ATOM 572 C CA . TYR A 1 72 ? 4.781 6.812 6.762 1.00 98.31 72 TYR A CA 1
ATOM 573 C C . TYR A 1 72 ? 4.771 7.821 7.926 1.00 98.31 72 TYR A C 1
ATOM 575 O O . TYR A 1 72 ? 3.757 7.991 8.606 1.00 98.31 72 TYR A O 1
ATOM 583 N N . ASP A 1 73 ? 5.860 8.563 8.126 1.00 98.38 73 ASP A N 1
ATOM 584 C CA . ASP A 1 73 ? 5.925 9.624 9.136 1.00 98.38 73 ASP A CA 1
ATOM 585 C C . ASP A 1 73 ? 4.938 10.762 8.860 1.00 98.38 73 ASP A C 1
ATOM 587 O O . ASP A 1 73 ? 4.355 11.330 9.786 1.00 98.38 73 ASP A O 1
ATOM 591 N N . GLU A 1 74 ? 4.693 11.076 7.592 1.00 98.56 74 GLU A N 1
ATOM 592 C CA . GLU A 1 74 ? 3.698 12.067 7.200 1.00 98.56 74 GLU A CA 1
ATOM 593 C C . GLU A 1 74 ? 2.259 11.600 7.477 1.00 98.56 74 GLU A C 1
ATOM 595 O O . GLU A 1 74 ? 1.446 12.394 7.962 1.00 98.56 74 GLU A O 1
ATOM 600 N N . ILE A 1 75 ? 1.931 10.318 7.268 1.00 98.25 75 ILE A N 1
ATOM 601 C CA . ILE A 1 75 ? 0.610 9.811 7.670 1.00 98.25 75 ILE A CA 1
ATOM 602 C C . ILE A 1 75 ? 0.473 9.709 9.191 1.00 98.25 75 ILE A C 1
ATOM 604 O O . ILE A 1 75 ? -0.604 9.991 9.719 1.00 98.25 75 ILE A O 1
ATOM 608 N N . LYS A 1 76 ? 1.556 9.428 9.930 1.00 97.44 76 LYS A N 1
ATOM 609 C CA . LYS A 1 76 ? 1.581 9.524 11.403 1.00 97.44 76 LYS A CA 1
ATOM 610 C C . LYS A 1 76 ? 1.240 10.919 11.914 1.00 97.44 76 LYS A C 1
ATOM 612 O O . LYS A 1 76 ? 0.617 11.039 12.963 1.00 97.44 76 LYS A O 1
ATOM 617 N N . LYS A 1 77 ? 1.571 11.965 11.154 1.00 97.38 77 LYS A N 1
ATOM 618 C CA . LYS A 1 77 ? 1.180 13.357 11.443 1.00 97.38 77 LYS A CA 1
ATOM 619 C C . LYS A 1 77 ? -0.268 13.685 11.052 1.00 97.38 77 LYS A C 1
ATOM 621 O O . LYS A 1 77 ? -0.686 14.831 11.171 1.00 97.38 77 LYS A O 1
ATOM 626 N N . GLY A 1 78 ? -1.039 12.700 10.590 1.00 96.50 78 GLY A N 1
ATOM 627 C CA . GLY A 1 78 ? -2.468 12.835 10.307 1.00 96.50 78 GLY A CA 1
ATOM 628 C C . GLY A 1 78 ? -2.826 12.990 8.830 1.00 96.50 78 GLY A C 1
ATOM 629 O O . GLY A 1 78 ? -4.011 13.118 8.528 1.00 96.50 78 GLY A O 1
ATOM 630 N N . LYS A 1 79 ? -1.855 12.948 7.904 1.00 98.00 79 LYS A N 1
ATOM 631 C CA . LYS A 1 79 ? -2.170 12.918 6.467 1.00 98.00 79 LYS A CA 1
ATOM 632 C C . LYS A 1 79 ? -2.831 11.591 6.089 1.00 98.00 79 LYS A C 1
ATOM 634 O O . LYS A 1 79 ? -2.481 10.539 6.621 1.00 98.00 79 LYS A O 1
ATOM 639 N N . ASP A 1 80 ? -3.773 11.645 5.154 1.00 97.62 80 ASP A N 1
ATOM 640 C CA . ASP A 1 80 ? -4.470 10.452 4.647 1.00 97.62 80 ASP A CA 1
ATOM 641 C C . ASP A 1 80 ? -3.879 9.954 3.319 1.00 97.62 80 ASP A C 1
ATOM 643 O O . ASP A 1 80 ? -3.959 8.770 3.005 1.00 97.62 80 ASP A O 1
ATOM 647 N N . ARG A 1 81 ? -3.234 10.848 2.562 1.00 97.56 81 ARG A N 1
ATOM 648 C CA . ARG A 1 81 ? -2.597 10.573 1.270 1.00 97.56 81 ARG A CA 1
ATOM 649 C C . ARG A 1 81 ? -1.283 11.338 1.180 1.00 97.56 81 ARG A C 1
ATOM 651 O O . ARG A 1 81 ? -1.259 12.548 1.409 1.00 97.56 81 ARG A O 1
ATOM 658 N N . VAL A 1 82 ? -0.202 10.646 0.832 1.00 98.31 82 VAL A N 1
ATOM 659 C CA . VAL A 1 82 ? 1.134 11.234 0.667 1.00 98.31 82 VAL A CA 1
ATOM 660 C C . VAL A 1 82 ? 1.680 10.845 -0.697 1.00 98.31 82 VAL A C 1
ATOM 662 O O . VAL A 1 82 ? 1.731 9.667 -1.029 1.00 98.31 82 VAL A O 1
ATOM 665 N N . TYR A 1 83 ? 2.059 11.835 -1.504 1.00 97.44 83 TYR A N 1
ATOM 666 C CA . TYR A 1 83 ? 2.742 11.590 -2.775 1.00 97.44 83 TYR A CA 1
ATOM 667 C C . TYR A 1 83 ? 4.109 10.952 -2.523 1.00 97.44 83 TYR A C 1
ATOM 669 O O . TYR A 1 83 ? 4.832 11.382 -1.623 1.00 97.44 83 TYR A O 1
ATOM 677 N N . ILE A 1 84 ? 4.456 9.959 -3.337 1.00 94.56 84 ILE A N 1
ATOM 678 C CA . ILE A 1 84 ? 5.711 9.226 -3.216 1.00 94.56 84 ILE A CA 1
ATOM 679 C C . ILE A 1 84 ? 6.632 9.517 -4.413 1.00 94.56 84 ILE A C 1
ATOM 681 O O . ILE A 1 84 ? 7.704 10.100 -4.249 1.00 94.56 84 ILE A O 1
ATOM 685 N N . TYR A 1 85 ? 6.230 9.098 -5.615 1.00 93.12 85 TYR A N 1
ATOM 686 C CA . TYR A 1 85 ? 7.000 9.214 -6.859 1.00 93.12 85 TYR A CA 1
ATOM 687 C C . TYR A 1 85 ? 6.066 9.143 -8.076 1.00 93.12 85 TYR A C 1
ATOM 689 O O . TYR A 1 85 ? 4.893 8.819 -7.924 1.00 93.12 85 TYR A O 1
ATOM 697 N N . ASN A 1 86 ? 6.577 9.409 -9.279 1.00 92.19 86 ASN A N 1
ATOM 698 C CA . ASN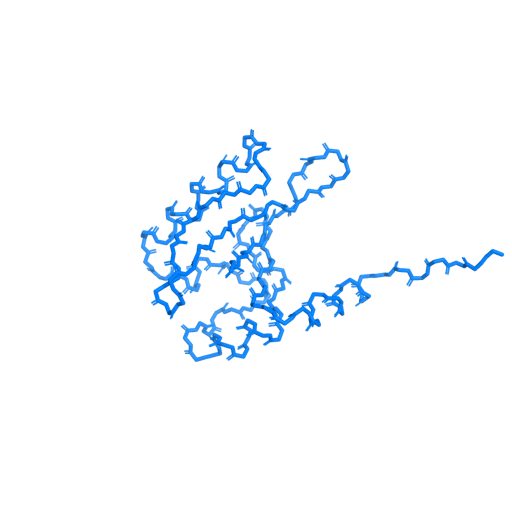 A 1 86 ? 5.880 9.088 -10.527 1.00 92.19 86 ASN A CA 1
ATOM 699 C C . ASN A 1 86 ? 6.390 7.749 -11.055 1.00 92.19 86 ASN A C 1
ATOM 701 O O . ASN A 1 86 ? 7.598 7.565 -11.160 1.00 92.19 86 ASN A O 1
ATOM 705 N N . SER A 1 87 ? 5.483 6.835 -11.393 1.00 85.38 87 SER A N 1
ATOM 706 C CA . SER A 1 87 ? 5.807 5.545 -12.001 1.00 85.38 87 SER A CA 1
ATOM 707 C C . SER A 1 87 ? 6.620 5.744 -13.279 1.00 85.38 87 SER A C 1
ATOM 709 O O . SER A 1 87 ? 6.161 6.415 -14.199 1.00 85.38 87 SER A O 1
ATOM 711 N N . ASP A 1 88 ? 7.791 5.114 -13.362 1.00 85.56 88 ASP A N 1
ATOM 712 C CA . ASP A 1 88 ? 8.630 5.176 -14.565 1.00 85.56 88 ASP A CA 1
ATOM 713 C C . ASP A 1 88 ? 7.938 4.533 -15.783 1.00 85.56 88 ASP A C 1
ATOM 715 O O . ASP A 1 88 ? 8.173 4.934 -16.919 1.00 85.56 88 ASP A O 1
ATOM 719 N N . GLU A 1 89 ? 7.055 3.554 -15.553 1.00 83.75 89 GLU A N 1
ATOM 720 C CA . GLU A 1 89 ? 6.333 2.835 -16.612 1.00 83.75 89 GLU A CA 1
ATOM 721 C C . GLU A 1 89 ? 5.185 3.655 -17.209 1.00 83.75 89 GLU A C 1
ATOM 723 O O . GLU A 1 89 ? 4.954 3.621 -18.416 1.00 83.75 89 GLU A O 1
ATOM 728 N N . THR A 1 90 ? 4.429 4.362 -16.365 1.00 84.56 90 THR A N 1
ATOM 729 C CA . THR A 1 90 ? 3.179 5.026 -16.778 1.00 84.56 90 THR A CA 1
ATOM 730 C C . THR A 1 90 ? 3.268 6.550 -16.765 1.00 84.56 90 THR A C 1
ATOM 732 O O . THR A 1 90 ? 2.394 7.219 -17.311 1.00 84.56 90 THR A O 1
ATOM 735 N N . GLY A 1 91 ? 4.294 7.116 -16.125 1.00 90.62 91 GLY A N 1
ATOM 736 C CA . GLY A 1 91 ? 4.441 8.548 -15.861 1.00 90.62 91 GLY A CA 1
ATOM 737 C C . GLY A 1 91 ? 3.483 9.093 -14.797 1.00 90.62 91 GLY A C 1
ATOM 738 O O . GLY A 1 91 ? 3.509 10.288 -14.504 1.00 90.62 91 GLY A O 1
ATOM 739 N N . LYS A 1 92 ? 2.628 8.244 -14.223 1.00 90.12 92 LYS A N 1
ATOM 740 C CA . LYS A 1 92 ? 1.563 8.658 -13.313 1.00 90.12 92 LYS A CA 1
ATOM 741 C C . LYS A 1 92 ? 2.009 8.665 -11.849 1.00 90.12 92 LYS A C 1
ATOM 743 O O . LYS A 1 92 ? 2.877 7.870 -11.476 1.00 90.12 92 LYS A O 1
ATOM 748 N N . PRO A 1 93 ? 1.432 9.535 -11.005 1.00 94.31 93 PRO A N 1
ATOM 749 C CA . PRO A 1 93 ? 1.826 9.644 -9.609 1.00 94.31 93 PRO A CA 1
ATOM 750 C C . PRO A 1 93 ? 1.372 8.440 -8.774 1.00 94.31 93 PRO A C 1
ATOM 752 O O . PRO A 1 93 ? 0.249 7.947 -8.893 1.00 94.31 93 PRO A O 1
ATOM 755 N N . ALA A 1 94 ? 2.260 8.010 -7.885 1.00 93.50 94 ALA A N 1
ATOM 756 C CA . ALA A 1 94 ? 2.038 7.001 -6.865 1.00 93.50 94 ALA A CA 1
ATOM 757 C C . ALA A 1 94 ? 1.919 7.656 -5.482 1.00 93.50 94 ALA A C 1
ATOM 759 O O . ALA A 1 94 ? 2.622 8.622 -5.154 1.00 93.50 94 ALA A O 1
ATOM 760 N N . TYR A 1 95 ? 1.038 7.104 -4.655 1.00 96.88 95 TYR A N 1
ATOM 761 C CA . TYR A 1 95 ? 0.702 7.629 -3.338 1.00 96.88 95 TYR A CA 1
ATOM 762 C C . TYR A 1 95 ? 0.718 6.539 -2.277 1.00 96.88 95 TYR A C 1
ATOM 764 O O . TYR A 1 95 ? 0.293 5.417 -2.532 1.00 96.88 95 TYR A O 1
ATOM 772 N N . LEU A 1 96 ? 1.120 6.910 -1.063 1.00 97.69 96 LEU A N 1
ATOM 773 C CA . LEU A 1 96 ? 0.907 6.129 0.147 1.00 97.69 96 LEU A CA 1
ATOM 774 C C . LEU A 1 96 ? -0.406 6.598 0.766 1.00 97.69 96 LEU A C 1
ATOM 776 O O . LEU A 1 96 ? -0.554 7.782 1.089 1.00 97.69 96 LEU A O 1
ATOM 780 N N . ILE A 1 97 ? -1.356 5.682 0.914 1.00 98.38 97 ILE A N 1
ATOM 781 C CA . ILE A 1 97 ? -2.678 5.954 1.473 1.00 98.38 97 ILE A CA 1
ATOM 782 C C . ILE A 1 97 ? -2.776 5.324 2.857 1.00 98.38 97 ILE A C 1
ATOM 784 O O . ILE A 1 97 ? -2.544 4.127 3.015 1.00 98.38 97 ILE A O 1
ATOM 788 N N . ALA A 1 98 ? -3.131 6.123 3.861 1.00 98.50 98 ALA A N 1
ATOM 789 C CA . ALA A 1 98 ? -3.318 5.642 5.222 1.00 98.50 98 ALA A CA 1
ATOM 790 C C . ALA A 1 98 ? -4.589 4.785 5.329 1.00 98.50 98 ALA A C 1
ATOM 792 O O . ALA A 1 98 ? -5.656 5.173 4.854 1.00 98.50 98 ALA A O 1
ATOM 793 N N . VAL A 1 99 ? -4.493 3.651 6.022 1.00 98.06 99 VAL A N 1
ATOM 794 C CA . VAL A 1 99 ? -5.653 2.887 6.492 1.00 98.06 99 VAL A CA 1
ATOM 795 C C . VAL A 1 99 ? -5.872 3.254 7.950 1.00 98.06 99 VAL A C 1
ATOM 797 O O . VAL A 1 99 ? -4.957 3.122 8.764 1.00 98.06 99 VAL A 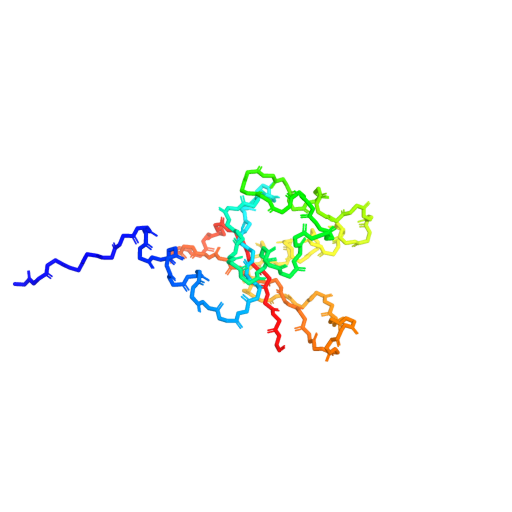O 1
ATOM 800 N N . ARG A 1 100 ? -7.072 3.728 8.284 1.00 98.00 100 ARG A N 1
ATOM 801 C CA . ARG A 1 100 ? -7.414 4.175 9.636 1.00 98.00 100 ARG A CA 1
ATOM 802 C C . ARG A 1 100 ? -8.661 3.485 10.162 1.00 98.00 100 ARG A C 1
ATOM 804 O O . ARG A 1 100 ? -9.538 3.118 9.381 1.00 98.00 100 ARG A O 1
ATOM 811 N N . ASP A 1 101 ? -8.734 3.336 11.478 1.00 96.44 101 ASP A N 1
ATOM 812 C CA . ASP A 1 101 ? -9.974 2.966 12.154 1.00 96.44 101 ASP A CA 1
ATOM 813 C C . ASP A 1 101 ? -10.930 4.170 12.287 1.00 96.44 101 ASP A C 1
ATOM 815 O O . ASP A 1 101 ? -10.654 5.283 11.826 1.00 96.44 101 ASP A O 1
ATOM 819 N N . SER A 1 102 ? -12.076 3.946 12.932 1.00 96.50 102 SER A N 1
ATOM 820 C CA . SER A 1 102 ? -13.083 4.982 13.188 1.00 96.50 102 SER A CA 1
ATOM 821 C C . SER A 1 102 ? -12.603 6.105 14.111 1.00 96.50 102 SER A C 1
ATOM 823 O O . SER A 1 102 ? -13.154 7.202 14.063 1.00 96.50 102 SER A O 1
ATOM 825 N N . GLU A 1 103 ? -11.589 5.852 14.937 1.00 97.19 103 GLU A N 1
ATOM 826 C CA . GLU A 1 103 ? -10.974 6.831 15.840 1.00 97.19 103 GLU A CA 1
ATOM 827 C C . GLU A 1 103 ? -9.793 7.565 15.181 1.00 97.19 103 GLU A C 1
ATOM 829 O O . GLU A 1 103 ? -9.150 8.411 15.799 1.00 97.19 103 GLU A O 1
ATOM 834 N N . ARG A 1 104 ? -9.544 7.295 13.892 1.00 95.31 104 ARG A N 1
ATOM 835 C CA . ARG A 1 104 ? -8.428 7.800 13.083 1.00 95.31 104 ARG A CA 1
ATOM 836 C C . ARG A 1 104 ? -7.049 7.266 13.483 1.00 95.31 104 ARG A C 1
ATOM 838 O O . ARG A 1 104 ? -6.046 7.783 12.968 1.00 95.31 104 ARG A O 1
ATOM 845 N N . ASN A 1 105 ? -6.960 6.217 14.299 1.00 96.69 105 ASN A N 1
ATOM 846 C CA . ASN A 1 105 ? -5.690 5.533 14.530 1.00 96.69 105 ASN A CA 1
ATOM 847 C C . ASN A 1 105 ? -5.238 4.849 13.239 1.00 96.69 105 ASN A C 1
ATOM 849 O O . ASN A 1 105 ? -6.054 4.345 12.468 1.00 96.69 105 ASN A O 1
ATOM 853 N N . ILE A 1 106 ? -3.931 4.838 12.984 1.00 97.69 106 ILE A N 1
ATOM 854 C CA . ILE A 1 106 ? -3.370 4.203 11.788 1.00 97.69 106 ILE A CA 1
ATOM 855 C C . ILE A 1 106 ? -3.342 2.696 12.015 1.00 97.69 106 ILE A C 1
ATOM 857 O O . ILE A 1 106 ? -2.751 2.227 12.984 1.00 97.69 106 ILE A O 1
ATOM 861 N N . LEU A 1 107 ? -3.966 1.949 11.112 1.00 97.94 107 LEU A N 1
ATOM 862 C CA . LEU A 1 107 ? -3.926 0.486 11.064 1.00 97.94 107 LEU A CA 1
ATOM 863 C C . LEU A 1 107 ? -2.831 -0.020 10.116 1.00 97.94 107 LEU A C 1
ATOM 865 O O . LEU A 1 107 ? -2.350 -1.143 10.256 1.00 97.94 107 LEU A O 1
ATOM 869 N N . GLY A 1 108 ? -2.455 0.811 9.147 1.00 98.25 108 GLY A N 1
ATOM 870 C CA . GLY A 1 108 ? -1.461 0.508 8.136 1.00 98.25 108 GLY A CA 1
ATOM 871 C C . GLY A 1 108 ? -1.564 1.475 6.966 1.00 98.25 108 GLY A C 1
ATOM 872 O O . GLY A 1 108 ? -2.062 2.597 7.101 1.00 98.25 108 GLY A O 1
ATOM 873 N N . TYR A 1 109 ? -1.118 1.034 5.800 1.00 98.62 109 TYR A N 1
ATOM 874 C CA . TYR A 1 109 ? -1.185 1.805 4.568 1.00 98.62 109 TYR A CA 1
ATOM 875 C C . TYR A 1 109 ? -1.183 0.898 3.336 1.00 98.62 109 TYR A C 1
ATOM 877 O O . TYR A 1 109 ? -0.898 -0.296 3.425 1.00 98.62 109 TYR A O 1
ATOM 885 N N . TYR A 1 110 ? -1.504 1.467 2.181 1.00 97.88 110 TYR A N 1
ATOM 886 C CA . TYR A 1 110 ? -1.331 0.815 0.886 1.00 97.88 110 TYR A CA 1
ATOM 887 C C . TYR A 1 110 ? -0.834 1.810 -0.160 1.00 97.88 110 TYR A C 1
ATOM 889 O O . TYR A 1 110 ? -0.925 3.024 0.032 1.00 97.88 110 TYR A O 1
ATOM 897 N N . GLU A 1 111 ? -0.293 1.294 -1.259 1.00 92.69 111 GLU A N 1
ATOM 898 C CA . GLU A 1 111 ? 0.106 2.110 -2.405 1.00 92.69 111 GLU A CA 1
ATOM 899 C C . GLU A 1 111 ? -1.035 2.233 -3.419 1.00 92.69 111 GLU A C 1
ATOM 901 O O . GLU A 1 111 ? -1.746 1.266 -3.692 1.00 92.69 111 GLU A O 1
ATOM 906 N N . TRP A 1 112 ? -1.203 3.429 -3.980 1.00 93.19 112 TRP A N 1
ATOM 907 C CA . TRP A 1 112 ? -2.173 3.715 -5.034 1.00 93.19 112 TRP A CA 1
ATOM 908 C C . TRP A 1 112 ? -1.506 4.439 -6.201 1.00 93.19 112 TRP A C 1
ATOM 910 O O . TRP A 1 112 ? -0.807 5.433 -5.992 1.00 93.19 112 TRP A O 1
ATOM 920 N N . PHE A 1 113 ? -1.778 3.976 -7.418 1.00 89.00 113 PHE A N 1
ATOM 921 C CA . PHE A 1 113 ? -1.331 4.588 -8.668 1.00 89.00 113 PHE A CA 1
ATOM 922 C C . PHE A 1 113 ? -2.523 5.292 -9.326 1.00 89.00 113 PHE A C 1
ATOM 924 O O . PHE A 1 113 ? -3.593 4.696 -9.461 1.00 89.00 113 PHE A O 1
ATOM 931 N N . GLU A 1 114 ? -2.363 6.568 -9.683 1.00 84.00 114 GLU A N 1
ATOM 932 C CA . GLU A 1 114 ? -3.362 7.303 -10.484 1.00 84.00 114 GLU A CA 1
ATOM 933 C C . GLU A 1 114 ? -3.320 6.886 -11.962 1.00 84.00 114 GLU A C 1
ATOM 935 O O . GLU A 1 114 ? -2.388 6.146 -12.335 1.00 84.00 114 GLU A O 1
#

Foldseek 3Di:
DDPPPDDPVNVLVVQLPPQDFKWWAFPVQFTQDTHPNVCVVCVPQAVQSDGRGHPCSRPVDPLVVVLVVVLSVVVVVVDQKDWRDQDPVPRWTKIWGFDADPVRDTGTTMIDTD

Secondary structure (DSSP, 8-state):
-------HHHHHHHHHHSSS--EEEETTSBEEEE-HHHHHHHTTT-TT-STTSBGGGT--SHHHHHHHHHHHHHHHTT-SEEEEEE-TTT--EEEEEEEE-TT--EEEEEEEE-

pLDDT: mean 93.22, std 8.36, range [43.22, 98.62]

Sequence (114 aa):
MGKNNINIEFFRGIIESIPAEIVIIDNNHKILLANKFAREKYSNSSPQLREGNSIFACHKNEKSHQIIQNAYDEIKKGKDRVYIYNSDETGKPAYLIAVRDSERNILGYYEWFE

Radius of gyration: 14.79 Å; chains: 1; bounding box: 52×26×33 Å